Protein AF-J3LZP1-F1 (afdb_monomer_lite)

Secondary structure (DSSP, 8-state):
--HHHHHHHHHHHHHTTS---THHHHHHHHHHT-TTGGG-HHHHHHHHHHHHHHHHHHHHHTTTTTTTHHHHHHTTGGG--

Organism: Oryza brachyantha (NCBI:txid4533)

pLDDT: mean 78.36, std 16.96, range [44.22, 94.94]

Foldseek 3Di:
DDPLVVLLVVLVCCLVPVDVDCVVVVVLLCVQPPPVQVVDPVSNVVSVVSVVVSVVSNCVSVVVCPPCVVVVVVVVVPPPD

InterPro domains:
  IPR039762 Nonsense-mediated mRNA decay protein Nmd2/UPF2 [PTHR12839] (1-75)

Radius of gyration: 15.39 Å; chains: 1; bounding box: 26×44×30 Å

Structure (mmCIF, N/CA/C/O backbone):
data_AF-J3LZP1-F1
#
_entry.id   AF-J3LZP1-F1
#
loop_
_atom_site.group_PDB
_atom_site.id
_atom_site.type_symbol
_atom_site.label_atom_id
_atom_site.label_alt_id
_atom_site.label_comp_id
_atom_site.label_asym_id
_atom_site.label_entity_id
_atom_site.label_seq_id
_atom_site.pdbx_PDB_ins_code
_atom_site.Cartn_x
_atom_site.Cartn_y
_atom_site.Cartn_z
_atom_site.occupancy
_atom_site.B_iso_or_equiv
_atom_site.auth_seq_id
_atom_site.auth_comp_id
_atom_site.auth_asym_id
_atom_site.auth_atom_id
_atom_site.pdbx_PDB_model_num
ATOM 1 N N . MET A 1 1 ? 10.683 -4.877 9.906 1.00 57.34 1 MET A N 1
ATOM 2 C CA . MET A 1 1 ? 10.675 -3.588 9.171 1.00 57.34 1 MET A CA 1
ATOM 3 C C . MET A 1 1 ? 9.408 -2.809 9.513 1.00 57.34 1 MET A C 1
ATOM 5 O O . MET A 1 1 ? 8.414 -3.434 9.854 1.00 57.34 1 MET A O 1
ATOM 9 N N . ARG A 1 2 ? 9.417 -1.468 9.476 1.00 82.06 2 ARG A N 1
ATOM 10 C CA . ARG A 1 2 ? 8.196 -0.661 9.694 1.00 82.06 2 ARG A CA 1
ATOM 11 C C . ARG A 1 2 ? 7.309 -0.731 8.442 1.00 82.06 2 ARG A C 1
ATO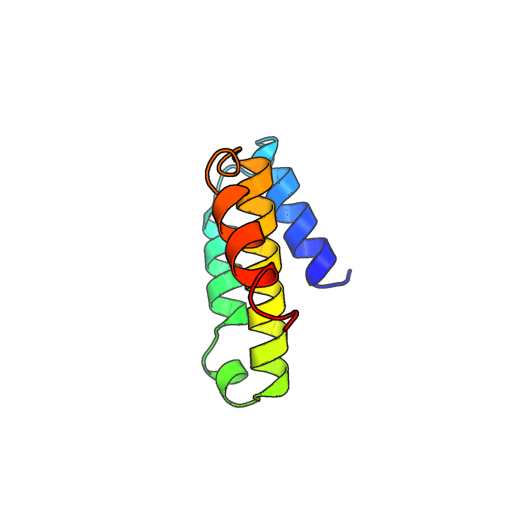M 13 O O . ARG A 1 2 ? 7.843 -0.551 7.354 1.00 82.06 2 ARG A O 1
ATOM 20 N N . LYS A 1 3 ? 5.982 -0.906 8.587 1.00 80.62 3 LYS A N 1
ATOM 21 C CA . LYS A 1 3 ? 5.007 -0.995 7.463 1.00 80.62 3 LYS A CA 1
ATOM 22 C C . LYS A 1 3 ? 5.251 0.062 6.377 1.00 80.62 3 LYS A C 1
ATOM 24 O O . LYS A 1 3 ? 5.298 -0.242 5.193 1.00 80.62 3 LYS A O 1
ATOM 29 N N . ARG A 1 4 ? 5.491 1.301 6.808 1.00 80.44 4 ARG A N 1
ATOM 30 C CA . ARG A 1 4 ? 5.748 2.467 5.952 1.00 80.44 4 ARG A CA 1
ATOM 31 C C . ARG A 1 4 ? 6.999 2.293 5.062 1.00 80.44 4 ARG A C 1
ATOM 33 O O . ARG A 1 4 ? 6.969 2.673 3.900 1.00 80.44 4 ARG A O 1
ATOM 40 N N . SER A 1 5 ? 8.064 1.671 5.576 1.00 83.19 5 SER A N 1
ATOM 41 C CA . SER A 1 5 ? 9.283 1.354 4.810 1.00 83.19 5 SER A CA 1
ATOM 42 C C . SER A 1 5 ? 9.063 0.212 3.816 1.00 83.19 5 SER A C 1
ATOM 44 O O . SER A 1 5 ? 9.611 0.249 2.723 1.00 83.19 5 SER A O 1
ATOM 46 N N . THR A 1 6 ? 8.243 -0.778 4.176 1.00 86.25 6 THR A N 1
ATOM 47 C CA . THR A 1 6 ? 7.905 -1.904 3.292 1.00 86.25 6 THR A CA 1
ATOM 48 C C . THR A 1 6 ? 7.103 -1.447 2.075 1.00 86.25 6 THR A C 1
ATOM 50 O O . THR A 1 6 ? 7.431 -1.830 0.959 1.00 86.25 6 THR A O 1
ATOM 53 N N . LEU A 1 7 ? 6.106 -0.578 2.271 1.00 86.31 7 LEU A N 1
ATOM 54 C CA . LEU A 1 7 ? 5.308 -0.014 1.175 1.00 86.31 7 LEU A CA 1
ATOM 55 C C . LEU A 1 7 ? 6.159 0.795 0.192 1.00 86.31 7 LEU A C 1
ATOM 57 O O . LEU A 1 7 ? 5.996 0.669 -1.018 1.00 86.31 7 LEU A O 1
ATOM 61 N N . LYS A 1 8 ? 7.100 1.586 0.717 1.00 85.69 8 LYS A N 1
ATOM 62 C CA . LYS A 1 8 ? 8.054 2.336 -0.103 1.00 85.69 8 LYS A CA 1
ATOM 63 C C . LYS A 1 8 ? 8.957 1.410 -0.928 1.00 85.69 8 LYS A C 1
ATOM 65 O O . LYS A 1 8 ? 9.112 1.618 -2.123 1.00 85.69 8 LYS A O 1
ATOM 70 N N . LEU A 1 9 ? 9.509 0.364 -0.316 1.00 87.50 9 LEU A N 1
ATOM 71 C CA . LEU A 1 9 ? 10.344 -0.591 -1.044 1.00 87.50 9 LEU A CA 1
ATOM 72 C C . LEU A 1 9 ? 9.556 -1.290 -2.163 1.00 87.50 9 LEU A C 1
ATOM 74 O O . LEU A 1 9 ? 10.065 -1.452 -3.264 1.00 87.50 9 LEU A O 1
ATOM 78 N N . LEU A 1 10 ? 8.305 -1.676 -1.905 1.00 87.56 10 LEU A N 1
ATOM 79 C CA . LEU A 1 10 ? 7.483 -2.380 -2.889 1.00 87.56 10 LEU A CA 1
ATOM 80 C C . LEU A 1 10 ? 7.228 -1.537 -4.150 1.00 87.56 10 LEU A C 1
ATOM 82 O O . LEU A 1 10 ? 7.290 -2.065 -5.257 1.00 87.56 10 LEU A O 1
ATOM 86 N N . ILE A 1 11 ? 6.978 -0.230 -3.997 1.00 86.81 11 ILE A N 1
ATOM 87 C CA . ILE A 1 11 ? 6.761 0.650 -5.153 1.00 86.81 11 ILE A CA 1
ATOM 88 C C . ILE A 1 11 ? 8.043 0.910 -5.938 1.00 86.81 11 ILE A C 1
ATOM 90 O O . ILE A 1 11 ? 8.006 0.942 -7.165 1.00 86.81 11 ILE A O 1
ATOM 94 N N . GLU A 1 12 ? 9.176 1.033 -5.242 1.00 87.31 12 GLU A N 1
ATOM 95 C CA . GLU A 1 12 ? 10.494 1.160 -5.865 1.00 87.31 12 GLU A CA 1
ATOM 96 C C . GLU A 1 12 ? 10.814 -0.081 -6.702 1.00 87.31 12 GLU A C 1
ATOM 98 O O . GLU A 1 12 ? 11.193 0.052 -7.862 1.00 87.31 12 GLU A O 1
ATOM 103 N N . LEU A 1 13 ? 10.588 -1.279 -6.148 1.00 88.31 13 LEU A N 1
ATOM 104 C CA . LEU A 1 13 ? 10.815 -2.551 -6.839 1.00 88.31 13 LEU A CA 1
ATOM 105 C C . LEU A 1 13 ? 9.906 -2.735 -8.060 1.00 88.31 13 LEU A C 1
ATOM 107 O O . LEU A 1 13 ? 10.362 -3.261 -9.074 1.00 88.31 13 LEU A O 1
ATOM 111 N N . TYR A 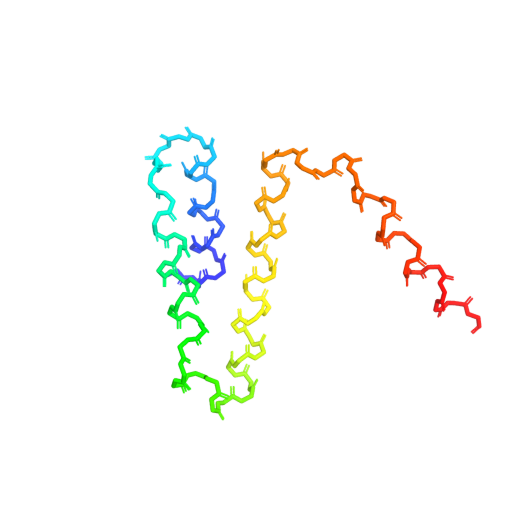1 14 ? 8.649 -2.292 -7.988 1.00 87.62 14 TYR A N 1
ATOM 112 C CA . TYR A 1 14 ? 7.749 -2.317 -9.141 1.00 87.62 14 TYR A CA 1
ATOM 113 C C . TYR A 1 14 ? 8.178 -1.334 -10.228 1.00 87.62 14 TYR A C 1
ATOM 115 O O . TYR A 1 14 ? 8.222 -1.676 -11.405 1.00 87.62 14 TYR A O 1
ATOM 123 N N . PHE A 1 15 ? 8.566 -0.120 -9.835 1.00 85.19 15 PHE A N 1
ATOM 124 C CA . PHE A 1 15 ? 9.007 0.902 -10.777 1.00 85.19 15 PHE A CA 1
ATOM 125 C C . PHE A 1 15 ? 10.264 0.490 -11.559 1.00 85.19 15 PHE A C 1
ATOM 127 O O . PHE A 1 15 ? 10.348 0.752 -12.756 1.00 85.19 15 PHE A O 1
ATOM 134 N N . VAL A 1 16 ? 11.226 -0.182 -10.914 1.00 88.00 16 VAL A N 1
ATOM 135 C CA . VAL A 1 16 ? 12.431 -0.698 -11.595 1.00 88.00 16 VAL A CA 1
ATOM 136 C C . VAL A 1 16 ? 12.199 -2.025 -12.334 1.00 88.00 16 VAL A C 1
ATOM 138 O O . VAL A 1 16 ? 13.148 -2.580 -12.882 1.00 88.00 16 VAL A O 1
ATOM 141 N N . GLY A 1 17 ? 10.966 -2.546 -12.342 1.00 86.75 17 GLY A N 1
ATOM 142 C CA . GLY A 1 17 ? 10.594 -3.777 -13.044 1.00 86.75 17 GLY A CA 1
ATOM 143 C C . GLY A 1 17 ? 11.042 -5.074 -12.364 1.00 86.75 17 GLY A C 1
ATOM 144 O O . GLY A 1 17 ? 11.010 -6.123 -12.991 1.00 86.75 17 GLY A O 1
ATOM 145 N N . ILE A 1 18 ? 11.465 -5.036 -11.093 1.00 89.56 18 ILE A N 1
ATOM 146 C CA . ILE A 1 18 ? 11.772 -6.258 -10.322 1.00 89.56 18 ILE A CA 1
ATOM 147 C C . ILE A 1 18 ? 10.478 -6.967 -9.910 1.00 89.56 18 ILE A C 1
ATOM 149 O O . ILE A 1 18 ? 10.413 -8.194 -9.884 1.00 89.56 18 ILE A O 1
ATOM 153 N N . VAL A 1 19 ? 9.452 -6.189 -9.563 1.00 87.50 19 VAL A N 1
ATOM 154 C CA . VAL A 1 19 ? 8.091 -6.685 -9.355 1.00 87.50 19 VAL A CA 1
ATOM 155 C C . VAL A 1 19 ? 7.270 -6.278 -10.569 1.00 87.50 19 VAL A C 1
ATOM 157 O O . VAL A 1 19 ? 7.099 -5.095 -10.823 1.00 87.50 19 VAL A O 1
ATOM 160 N N . GLU A 1 20 ? 6.755 -7.245 -11.315 1.00 85.06 20 GLU A N 1
ATOM 161 C CA . GLU A 1 20 ? 5.936 -6.969 -12.506 1.00 85.06 20 GLU A CA 1
ATOM 162 C C . GLU A 1 20 ? 4.434 -7.056 -12.208 1.00 85.06 20 GLU A C 1
ATOM 164 O O . GLU A 1 20 ? 3.618 -6.403 -12.858 1.00 85.06 20 GLU A O 1
ATOM 169 N N . ASP A 1 21 ? 4.055 -7.836 -11.194 1.00 85.38 21 ASP A N 1
ATOM 170 C CA . ASP A 1 21 ? 2.661 -8.041 -10.830 1.00 85.38 21 ASP A CA 1
ATOM 171 C C . ASP A 1 21 ? 2.187 -7.008 -9.799 1.00 85.38 21 ASP A C 1
ATOM 173 O O . ASP A 1 21 ? 2.618 -6.976 -8.643 1.00 85.38 21 ASP A O 1
ATOM 177 N N . SER A 1 22 ? 1.241 -6.174 -10.226 1.00 83.50 22 SER A N 1
ATOM 178 C CA . SER A 1 22 ? 0.603 -5.160 -9.384 1.00 83.50 22 SER A CA 1
ATOM 179 C C . SER A 1 22 ? -0.403 -5.731 -8.372 1.00 83.50 22 SER A C 1
ATOM 181 O O . SER A 1 22 ? -0.849 -5.001 -7.482 1.00 83.50 22 SER A O 1
ATOM 183 N N . SER A 1 23 ? -0.743 -7.026 -8.451 1.00 89.69 23 SER A N 1
ATOM 184 C CA . SER A 1 23 ? -1.685 -7.699 -7.541 1.00 89.69 23 SER A CA 1
ATOM 185 C C . SER A 1 23 ? -1.302 -7.535 -6.067 1.00 89.69 23 SER A C 1
ATOM 187 O O . SER A 1 23 ? -2.165 -7.288 -5.222 1.00 89.69 23 SER A O 1
ATOM 189 N N . SER A 1 24 ? 0.001 -7.534 -5.771 1.00 86.31 24 SER A N 1
ATOM 190 C CA . SER A 1 24 ? 0.534 -7.346 -4.418 1.00 86.31 24 SER A CA 1
ATOM 191 C C . SER A 1 24 ? 0.132 -5.996 -3.806 1.00 86.31 24 SER A C 1
ATOM 193 O O . SER A 1 24 ? -0.084 -5.900 -2.598 1.00 86.31 24 SER A O 1
ATOM 195 N N . PHE A 1 25 ? -0.029 -4.944 -4.619 1.00 87.19 25 PHE A N 1
ATOM 196 C CA . PHE A 1 25 ? -0.538 -3.653 -4.146 1.00 87.19 25 PHE A CA 1
ATOM 197 C C . PHE A 1 25 ? -2.014 -3.723 -3.778 1.00 87.19 25 PHE A C 1
ATOM 199 O O . PHE A 1 25 ? -2.425 -3.162 -2.761 1.00 87.19 25 PHE A O 1
ATOM 206 N N . MET A 1 26 ? -2.807 -4.426 -4.587 1.00 89.44 26 MET A N 1
ATOM 207 C CA . MET A 1 26 ? -4.233 -4.608 -4.331 1.00 89.44 26 MET A CA 1
ATOM 208 C C . MET A 1 26 ? -4.467 -5.388 -3.042 1.00 89.44 26 MET A C 1
ATOM 210 O O . MET A 1 26 ? -5.356 -5.034 -2.270 1.00 89.44 26 MET A O 1
ATOM 214 N N . ASP A 1 27 ? -3.655 -6.405 -2.776 1.00 91.38 27 ASP A N 1
ATOM 215 C CA . ASP A 1 27 ? -3.775 -7.195 -1.553 1.00 91.38 27 ASP A CA 1
ATOM 216 C C . ASP A 1 27 ? -3.406 -6.383 -0.310 1.00 91.38 27 ASP A C 1
ATOM 218 O O . ASP A 1 27 ? -4.124 -6.436 0.683 1.00 91.38 27 ASP A O 1
ATOM 222 N N . ILE A 1 28 ? -2.402 -5.508 -0.394 1.00 89.38 28 ILE A N 1
ATOM 223 C CA . ILE A 1 28 ? -2.087 -4.543 0.670 1.00 89.38 28 ILE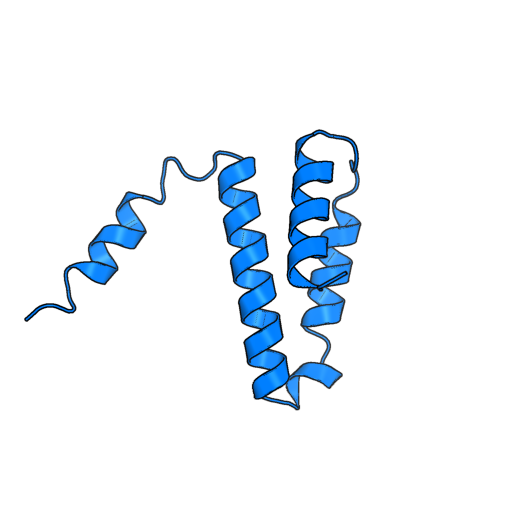 A CA 1
ATOM 224 C C . ILE A 1 28 ? -3.236 -3.566 0.924 1.00 89.38 28 ILE A C 1
ATOM 226 O O . ILE A 1 28 ? -3.537 -3.260 2.080 1.00 89.38 28 ILE A O 1
ATOM 230 N N . VAL A 1 29 ? -3.864 -3.037 -0.133 1.00 91.12 29 VAL A N 1
ATOM 231 C CA . VAL A 1 29 ? -5.014 -2.133 0.012 1.00 91.12 29 VAL A CA 1
ATOM 232 C C . VAL A 1 29 ? -6.147 -2.859 0.726 1.00 91.12 29 VAL A C 1
ATOM 234 O O . VAL A 1 29 ? -6.686 -2.317 1.691 1.00 91.12 29 VAL A O 1
ATOM 237 N N . LYS A 1 30 ? -6.477 -4.085 0.305 1.00 93.56 30 LYS A N 1
ATOM 238 C CA . LYS A 1 30 ? -7.512 -4.907 0.948 1.00 93.56 30 LYS A CA 1
ATOM 239 C C . LYS A 1 30 ? -7.188 -5.170 2.416 1.00 93.56 30 LYS A C 1
ATOM 241 O O . LYS A 1 30 ? -8.053 -4.947 3.253 1.00 93.56 30 LYS A O 1
ATOM 246 N N . ASP A 1 31 ? -5.953 -5.556 2.728 1.00 92.69 31 ASP A N 1
ATOM 247 C CA . ASP A 1 31 ? -5.512 -5.810 4.103 1.00 92.69 31 ASP A CA 1
ATOM 248 C C . ASP A 1 31 ? -5.667 -4.556 4.968 1.00 92.69 31 ASP A C 1
ATOM 250 O O . ASP A 1 31 ? -6.304 -4.578 6.014 1.00 92.69 31 ASP A O 1
ATOM 254 N N . LEU A 1 32 ? -5.151 -3.408 4.514 1.00 92.12 32 LEU A N 1
ATOM 255 C CA . LEU A 1 32 ? -5.191 -2.160 5.284 1.00 92.12 32 LEU A CA 1
ATOM 256 C C . LEU A 1 32 ? -6.603 -1.565 5.414 1.00 92.12 32 LEU A C 1
ATOM 258 O O . LEU A 1 32 ? -6.842 -0.783 6.341 1.00 92.12 32 LEU A O 1
ATOM 262 N N . THR A 1 33 ? -7.521 -1.927 4.516 1.00 92.62 33 THR A N 1
ATOM 263 C CA . THR A 1 33 ? -8.925 -1.477 4.504 1.00 92.62 33 THR A CA 1
ATOM 264 C C . THR A 1 33 ? -9.915 -2.550 4.960 1.00 92.62 33 THR A C 1
ATOM 266 O O . THR A 1 33 ? -11.126 -2.338 4.873 1.00 92.62 33 THR A O 1
ATOM 269 N N . ALA A 1 34 ? -9.428 -3.678 5.485 1.00 94.69 34 ALA A N 1
ATO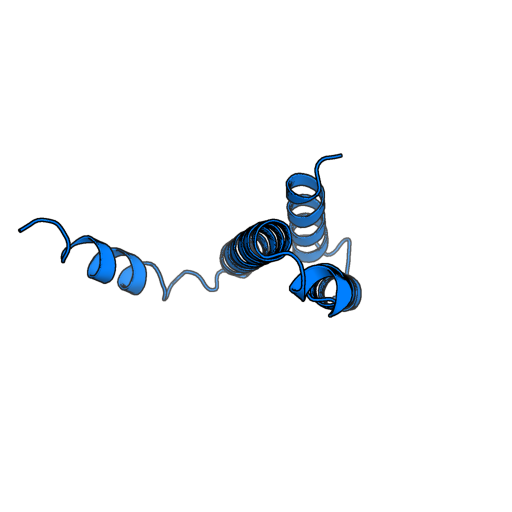M 270 C CA . ALA A 1 34 ? -10.271 -4.771 5.940 1.00 94.69 34 ALA A CA 1
ATOM 271 C C . ALA A 1 34 ? -11.281 -4.299 7.000 1.00 94.69 34 ALA A C 1
ATOM 273 O O . ALA A 1 34 ? -10.963 -3.497 7.883 1.00 94.69 34 ALA A O 1
ATOM 274 N N . LEU A 1 35 ? -12.509 -4.828 6.933 1.00 90.81 35 LEU A N 1
ATOM 275 C CA . LEU A 1 35 ? -13.642 -4.397 7.765 1.00 90.81 35 LEU A CA 1
ATOM 276 C C . LEU A 1 35 ? -13.343 -4.480 9.275 1.00 90.81 35 LEU A C 1
ATOM 278 O O . LEU A 1 35 ? -13.856 -3.696 10.072 1.00 90.81 35 LEU A O 1
ATOM 282 N N . GLU A 1 36 ? -12.492 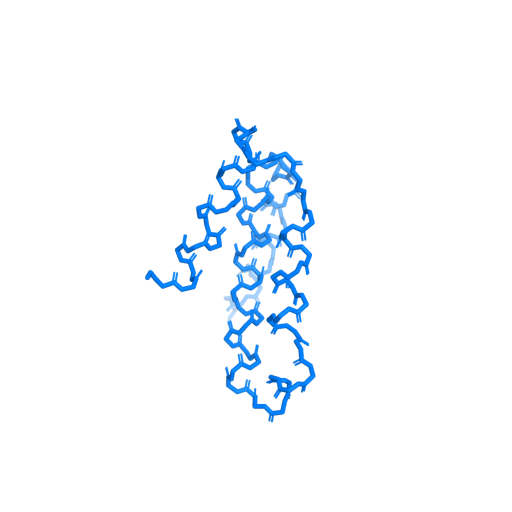-5.426 9.668 1.00 91.69 36 GLU A N 1
ATOM 283 C CA . GLU A 1 36 ? -11.985 -5.595 11.030 1.00 91.69 36 GLU A CA 1
ATOM 284 C C . GLU A 1 36 ? -11.189 -4.388 11.543 1.00 91.69 36 GLU A C 1
ATOM 286 O O . GLU A 1 36 ? -11.309 -4.031 12.715 1.00 91.69 36 GLU A O 1
ATOM 291 N N . HIS A 1 37 ? -10.434 -3.714 10.676 1.00 89.69 37 HIS A N 1
ATOM 292 C CA . HIS A 1 37 ? -9.644 -2.537 11.029 1.00 89.69 37 HIS A CA 1
ATOM 293 C C . HIS A 1 37 ? -10.484 -1.260 11.070 1.00 89.69 37 HIS A C 1
ATOM 295 O O . HIS A 1 37 ? -10.150 -0.343 11.820 1.00 89.69 37 HIS A O 1
ATOM 301 N N . LEU A 1 38 ? -11.601 -1.221 10.332 1.00 87.12 38 LEU A N 1
ATOM 302 C CA . LEU A 1 38 ? -12.495 -0.057 10.252 1.00 87.12 38 LEU A CA 1
ATOM 303 C C . LEU A 1 38 ? -13.245 0.239 11.561 1.00 87.12 38 LEU A C 1
ATOM 305 O O . LEU A 1 38 ? -13.805 1.321 11.728 1.00 87.12 38 LEU A O 1
ATOM 309 N N . LYS A 1 39 ? -13.251 -0.709 12.505 1.00 90.62 39 LYS A N 1
ATOM 310 C CA . LYS A 1 39 ? -13.875 -0.545 13.827 1.00 90.62 39 LYS A CA 1
ATOM 311 C C . LYS A 1 39 ? -13.025 0.294 14.786 1.00 90.62 39 LYS A C 1
ATOM 313 O O . LYS A 1 39 ? -13.571 0.904 15.701 1.00 90.62 39 LYS A O 1
ATOM 318 N N . ASP A 1 40 ? -11.708 0.345 14.579 1.00 94.94 40 ASP A N 1
ATOM 319 C CA . ASP A 1 40 ? -10.791 1.181 15.357 1.00 94.94 40 ASP A CA 1
ATOM 320 C C . ASP A 1 40 ? -10.451 2.444 14.560 1.00 94.94 40 ASP A C 1
ATOM 322 O O . ASP A 1 40 ? -9.729 2.413 13.560 1.00 94.94 40 ASP A O 1
ATOM 326 N N . ARG A 1 41 ? -10.947 3.589 15.038 1.00 93.25 41 ARG A N 1
ATOM 327 C CA . ARG A 1 41 ? -10.739 4.895 14.403 1.00 93.25 41 ARG A CA 1
ATOM 328 C C . ARG A 1 41 ? -9.258 5.258 14.260 1.00 93.25 41 ARG A C 1
ATOM 330 O O . ARG A 1 41 ? -8.867 5.811 13.232 1.00 93.25 41 ARG A O 1
ATOM 337 N N . LYS A 1 42 ? -8.430 4.977 15.270 1.00 93.56 42 LYS A N 1
ATOM 338 C CA . LYS A 1 42 ? -7.006 5.344 15.271 1.00 93.56 42 LYS A CA 1
ATOM 339 C C . LYS A 1 42 ? -6.221 4.463 14.305 1.00 93.56 42 LYS A C 1
ATOM 341 O O . LYS A 1 42 ? -5.382 4.968 13.551 1.00 93.56 42 LYS A O 1
ATOM 346 N N . LEU A 1 43 ? -6.510 3.162 14.301 1.00 93.19 43 LEU A N 1
ATOM 347 C CA . LEU A 1 43 ? -5.930 2.226 13.341 1.00 93.19 43 LEU A CA 1
ATOM 348 C C . LEU A 1 43 ? -6.343 2.587 11.910 1.00 93.19 43 LEU A C 1
ATOM 350 O O . LEU A 1 43 ? -5.481 2.701 11.042 1.00 93.19 43 LEU A O 1
ATOM 354 N N . THR A 1 44 ? -7.629 2.869 11.693 1.00 94.62 44 THR A N 1
ATOM 355 C CA . THR A 1 44 ? -8.173 3.306 10.399 1.00 94.62 44 THR A CA 1
ATOM 356 C C . THR A 1 44 ? -7.453 4.548 9.886 1.00 94.62 44 THR A C 1
ATOM 358 O O . THR A 1 44 ? -6.931 4.544 8.775 1.00 94.62 44 THR A O 1
ATOM 361 N N . GLN A 1 45 ? -7.339 5.599 10.705 1.00 92.88 45 GLN A N 1
ATOM 362 C CA . GLN A 1 45 ? -6.638 6.827 10.320 1.00 92.88 45 GLN A CA 1
ATOM 363 C C . GLN A 1 45 ? -5.166 6.562 9.970 1.00 92.88 45 GLN A C 1
ATOM 365 O O . GLN A 1 45 ? -4.638 7.114 9.003 1.00 92.88 45 GLN A O 1
ATOM 370 N N . THR A 1 46 ? -4.503 5.685 10.728 1.00 94.12 46 THR A N 1
ATOM 371 C CA . THR A 1 46 ? -3.113 5.294 10.461 1.00 94.12 46 THR A CA 1
ATOM 372 C C . THR A 1 46 ? -2.987 4.554 9.128 1.00 94.12 46 THR A C 1
ATOM 374 O O . THR A 1 46 ? -2.097 4.872 8.339 1.00 94.12 46 THR A O 1
ATOM 377 N N . ASN A 1 47 ? -3.881 3.604 8.848 1.00 94.44 47 ASN A N 1
ATOM 378 C CA . ASN A 1 47 ? -3.899 2.838 7.603 1.00 94.44 47 ASN A CA 1
ATOM 379 C C . ASN A 1 47 ? -4.195 3.734 6.391 1.00 94.44 47 ASN A C 1
ATOM 381 O O . ASN A 1 47 ? -3.482 3.659 5.392 1.00 94.44 47 ASN A O 1
ATOM 385 N N . LEU A 1 48 ? -5.162 4.650 6.498 1.00 92.62 48 LEU A N 1
ATOM 386 C CA . LEU A 1 48 ? -5.460 5.626 5.444 1.00 92.62 48 LEU A CA 1
ATOM 387 C C . LEU A 1 48 ? -4.279 6.575 5.187 1.00 92.62 48 LEU A C 1
ATOM 389 O O . LEU A 1 48 ? -3.954 6.853 4.035 1.00 92.62 48 LEU A O 1
ATOM 393 N N . SER A 1 49 ? -3.576 7.018 6.237 1.00 92.12 49 SER A N 1
ATOM 394 C CA . SER A 1 49 ? -2.343 7.808 6.092 1.00 92.12 49 SER A CA 1
ATOM 395 C C . SER A 1 49 ? -1.238 7.030 5.364 1.00 92.12 49 SER A C 1
ATOM 397 O O . SER A 1 49 ? -0.527 7.599 4.534 1.00 92.12 49 SER A O 1
ATOM 399 N N . LEU A 1 50 ? -1.093 5.728 5.643 1.00 91.62 50 LEU A N 1
ATOM 400 C CA . LEU A 1 50 ? -0.143 4.863 4.939 1.00 91.62 50 LEU A CA 1
ATOM 401 C C . LEU A 1 50 ? -0.496 4.729 3.454 1.00 91.62 50 LEU A C 1
ATOM 403 O O . LEU A 1 50 ? 0.388 4.888 2.616 1.00 91.62 50 LEU A O 1
ATOM 407 N N . LEU A 1 51 ? -1.771 4.496 3.136 1.00 91.69 51 LEU A N 1
ATOM 408 C CA . LEU A 1 51 ? -2.258 4.368 1.761 1.00 91.69 51 LEU A CA 1
ATOM 409 C C . LEU A 1 51 ? -2.107 5.668 0.965 1.00 91.69 51 LEU A C 1
ATOM 411 O O . LEU A 1 51 ? -1.619 5.638 -0.160 1.00 91.69 51 LEU A O 1
ATOM 415 N N . SER A 1 52 ? -2.443 6.814 1.564 1.00 88.81 52 SER A N 1
ATOM 416 C CA . SER A 1 52 ? -2.249 8.133 0.948 1.00 88.81 52 SER A CA 1
ATOM 417 C C . SER A 1 52 ? -0.771 8.392 0.625 1.00 88.81 52 SER A C 1
ATOM 419 O O . SER A 1 52 ? -0.423 8.754 -0.499 1.00 88.81 52 SER A O 1
ATOM 421 N N . SER A 1 53 ? 0.125 8.111 1.578 1.00 87.00 53 SER A N 1
ATOM 422 C CA . SER A 1 53 ? 1.569 8.251 1.368 1.00 87.00 53 SER A CA 1
ATOM 423 C C . SER A 1 53 ? 2.098 7.298 0.292 1.00 87.00 53 SER A C 1
ATOM 425 O O . SER A 1 53 ? 2.969 7.685 -0.487 1.00 87.00 53 SER A O 1
ATOM 427 N N . PHE A 1 54 ? 1.579 6.071 0.237 1.00 86.62 54 PHE A N 1
ATOM 428 C CA . PHE A 1 54 ? 1.930 5.079 -0.775 1.00 86.62 54 PHE A CA 1
ATOM 429 C C . PHE A 1 54 ? 1.480 5.509 -2.184 1.00 86.62 54 PHE A C 1
ATOM 431 O O . PHE A 1 54 ? 2.289 5.509 -3.110 1.00 86.62 54 PHE A O 1
ATOM 438 N N . ALA A 1 55 ? 0.238 5.979 -2.338 1.00 85.31 55 ALA A N 1
ATOM 439 C CA . ALA A 1 55 ? -0.286 6.483 -3.609 1.00 85.31 55 ALA A CA 1
ATOM 440 C C . ALA A 1 55 ? 0.480 7.718 -4.114 1.00 85.31 55 ALA A C 1
ATOM 442 O O . ALA A 1 55 ? 0.802 7.809 -5.298 1.00 85.31 55 ALA A O 1
ATOM 443 N N . CYS A 1 56 ? 0.823 8.647 -3.214 1.00 82.56 56 CYS A N 1
ATOM 444 C CA . CYS A 1 56 ? 1.610 9.833 -3.555 1.00 82.56 56 CYS A CA 1
ATOM 445 C C . CYS A 1 56 ? 2.998 9.458 -4.098 1.00 82.56 56 CYS A C 1
ATOM 447 O O . CYS A 1 56 ? 3.401 9.951 -5.149 1.00 82.56 56 CYS A O 1
ATOM 449 N N . GLN A 1 57 ? 3.691 8.512 -3.453 1.00 82.12 57 GLN A N 1
ATOM 450 C CA . GLN A 1 57 ? 4.970 7.994 -3.953 1.00 82.12 57 GLN A CA 1
ATOM 451 C C . GLN A 1 57 ? 4.825 7.378 -5.349 1.00 82.12 57 GLN A C 1
ATOM 453 O O . GLN A 1 57 ? 5.654 7.637 -6.216 1.00 82.12 57 GLN A O 1
ATOM 458 N N . GLY A 1 58 ? 3.742 6.641 -5.601 1.00 77.62 58 GLY A N 1
ATOM 459 C CA . GLY A 1 58 ? 3.463 6.077 -6.922 1.00 77.62 58 GLY A CA 1
ATOM 460 C C . GLY A 1 58 ? 3.322 7.129 -8.009 1.00 77.62 58 GLY A C 1
ATOM 461 O O . GLY A 1 58 ? 3.893 6.969 -9.082 1.00 77.62 58 GLY A O 1
ATOM 462 N N . LYS A 1 59 ? 2.638 8.243 -7.722 1.00 74.88 59 LYS A N 1
ATOM 463 C CA . LYS A 1 59 ? 2.513 9.362 -8.669 1.00 74.88 59 LYS A CA 1
ATOM 464 C C . LYS A 1 59 ? 3.870 9.975 -9.030 1.00 74.88 59 LYS A C 1
ATOM 466 O O . LYS A 1 59 ? 4.080 10.286 -10.200 1.00 74.88 59 LYS A O 1
ATOM 471 N N . ILE A 1 60 ? 4.776 10.109 -8.055 1.00 73.81 60 ILE A N 1
ATOM 472 C CA . ILE A 1 60 ? 6.147 10.607 -8.270 1.00 73.81 60 ILE A CA 1
ATOM 473 C C . ILE A 1 60 ? 6.915 9.652 -9.192 1.00 73.81 60 ILE A C 1
ATOM 475 O O . ILE A 1 60 ? 7.476 10.079 -10.200 1.00 73.81 60 ILE A O 1
ATOM 479 N N . PHE A 1 61 ? 6.903 8.350 -8.884 1.00 69.62 61 PHE A N 1
ATOM 480 C CA . PHE A 1 61 ? 7.607 7.345 -9.685 1.00 69.62 61 PHE A CA 1
ATOM 481 C C . PHE A 1 61 ? 7.048 7.243 -11.108 1.00 69.62 61 PHE A C 1
ATOM 483 O O . PHE A 1 61 ? 7.808 7.224 -12.069 1.00 69.62 61 PHE A O 1
ATOM 490 N N . LEU A 1 62 ? 5.726 7.284 -11.272 1.00 68.31 62 LEU A N 1
ATOM 491 C CA . LEU A 1 62 ? 5.069 7.205 -12.579 1.00 68.31 62 LEU A CA 1
ATOM 492 C C . LEU A 1 62 ? 5.125 8.516 -13.387 1.00 68.31 62 LEU A C 1
ATOM 494 O O . LEU A 1 62 ? 4.497 8.594 -14.439 1.00 68.31 62 LEU A O 1
ATOM 498 N N . ARG A 1 63 ? 5.847 9.547 -12.913 1.00 67.81 63 ARG A N 1
ATOM 499 C CA . ARG A 1 63 ? 5.910 10.894 -13.521 1.00 67.81 63 ARG A CA 1
ATOM 500 C C . ARG A 1 63 ? 4.535 11.530 -13.767 1.00 67.81 63 ARG A C 1
ATOM 502 O O . ARG A 1 63 ? 4.412 12.474 -14.535 1.00 67.81 63 ARG A O 1
ATOM 509 N N . LEU A 1 64 ? 3.503 11.095 -13.042 1.00 59.88 64 LEU A N 1
ATOM 510 C CA . LEU A 1 64 ? 2.144 11.656 -13.102 1.00 59.88 64 LEU A CA 1
ATOM 511 C C . LEU A 1 64 ? 2.051 13.038 -12.425 1.00 59.88 64 LEU A C 1
ATOM 513 O O . LEU A 1 64 ? 0.959 13.554 -12.187 1.00 59.88 64 LEU A O 1
ATOM 517 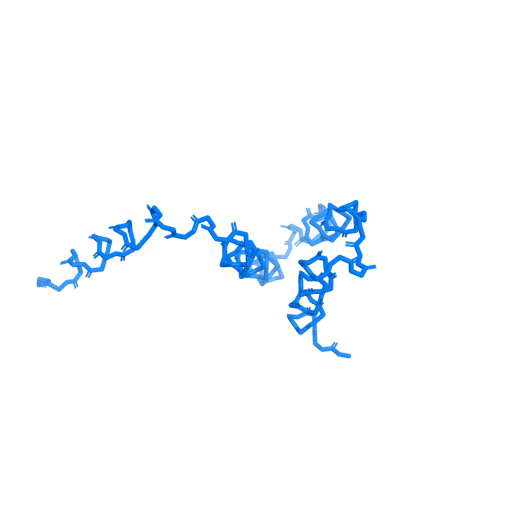N N . GLN A 1 65 ? 3.194 13.600 -12.031 1.00 54.72 65 GLN A N 1
ATOM 518 C CA . GLN A 1 65 ? 3.315 14.777 -11.186 1.00 54.72 65 GLN A CA 1
ATOM 519 C C . GLN A 1 65 ? 3.356 16.094 -11.973 1.00 54.72 65 GLN A C 1
ATOM 521 O O . GLN A 1 65 ? 3.131 17.135 -11.362 1.00 54.72 65 GLN A O 1
ATOM 526 N N . GLU A 1 66 ? 3.546 16.062 -13.300 1.00 54.75 66 GLU A N 1
ATOM 527 C CA . GLU A 1 66 ? 3.561 17.278 -14.138 1.00 54.75 66 GLU A CA 1
ATOM 528 C C . GLU A 1 66 ? 2.272 18.114 -14.005 1.00 54.75 66 GLU A C 1
ATOM 530 O O . GLU A 1 66 ? 2.304 19.317 -14.222 1.00 54.75 66 GLU A O 1
ATOM 535 N N . HIS A 1 67 ? 1.160 17.513 -13.561 1.00 52.06 67 HIS A N 1
ATOM 536 C CA . HIS A 1 67 ? -0.146 18.173 -13.461 1.00 52.06 67 HIS A CA 1
ATOM 537 C C . HIS A 1 67 ? -0.632 18.523 -12.044 1.00 52.06 67 HIS A C 1
ATOM 539 O O . HIS A 1 67 ? -1.727 19.062 -11.914 1.00 52.06 67 HIS A O 1
ATOM 545 N N . MET A 1 68 ? 0.099 18.192 -10.968 1.00 46.66 68 MET A N 1
ATOM 546 C CA . MET A 1 68 ? -0.421 18.392 -9.596 1.00 46.66 68 MET A CA 1
ATOM 547 C C . MET A 1 68 ? 0.361 19.383 -8.733 1.00 46.66 68 MET A C 1
ATOM 549 O O . MET A 1 68 ? -0.031 19.640 -7.597 1.00 46.66 68 MET A O 1
ATOM 553 N N . GLN A 1 69 ? 1.444 19.959 -9.250 1.00 48.19 69 GLN A N 1
ATOM 554 C CA . GLN A 1 69 ? 2.132 21.037 -8.541 1.00 48.19 69 GLN A CA 1
ATOM 555 C C . GLN A 1 69 ? 1.250 22.297 -8.449 1.00 48.19 69 GLN A C 1
ATOM 557 O O . GLN A 1 69 ? 1.320 23.007 -7.458 1.00 48.19 69 GLN A O 1
ATOM 562 N N . GLU A 1 70 ? 0.324 22.484 -9.396 1.00 47.56 70 GLU A N 1
ATOM 563 C CA . GLU A 1 70 ? -0.659 23.579 -9.381 1.00 47.56 70 GLU A CA 1
ATOM 564 C C . GLU A 1 70 ? -1.777 23.388 -8.337 1.00 47.56 70 GLU A C 1
ATOM 566 O O . GLU A 1 70 ? -2.281 24.360 -7.793 1.00 47.56 70 GLU A O 1
ATOM 571 N N . VAL A 1 71 ? -2.151 22.148 -7.995 1.00 50.78 71 VAL A N 1
ATOM 572 C CA . VAL A 1 71 ? -3.311 21.891 -7.111 1.00 50.78 71 VAL A CA 1
ATOM 573 C C . VAL A 1 71 ? -2.948 21.984 -5.625 1.00 50.78 71 VAL A C 1
ATOM 575 O O . VAL A 1 71 ? -3.806 22.263 -4.798 1.00 50.78 71 VAL A O 1
ATOM 578 N N . TYR A 1 72 ? -1.682 21.762 -5.257 1.00 49.50 72 TYR A N 1
ATOM 579 C CA . TYR A 1 72 ? -1.253 21.863 -3.856 1.00 49.50 72 TYR A CA 1
ATOM 580 C C . TYR A 1 72 ? -0.877 23.285 -3.417 1.00 49.50 72 TYR A C 1
ATOM 582 O O . TYR A 1 72 ? -0.918 23.546 -2.214 1.00 49.50 72 TYR A O 1
ATOM 590 N N . ASP A 1 73 ? -0.541 24.187 -4.346 1.00 44.97 73 ASP A N 1
ATOM 591 C CA . ASP A 1 73 ? -0.250 25.590 -4.015 1.00 44.97 73 ASP A CA 1
ATOM 592 C C . ASP A 1 73 ? -1.537 26.400 -3.766 1.00 44.97 73 ASP A C 1
ATOM 594 O O . ASP A 1 73 ? -1.579 27.196 -2.829 1.00 44.97 73 ASP A O 1
ATOM 598 N N . GLU A 1 74 ? -2.630 26.169 -4.506 1.00 44.22 74 GLU A N 1
ATOM 599 C CA . GLU A 1 74 ? -3.869 26.954 -4.317 1.00 44.22 74 GLU A CA 1
ATOM 600 C C . GLU A 1 74 ? -4.577 26.699 -2.971 1.00 44.22 74 GLU A C 1
ATOM 602 O O . GLU A 1 74 ? -5.167 27.618 -2.393 1.00 44.22 74 GLU A O 1
ATOM 607 N N . ASP A 1 75 ? -4.468 25.489 -2.416 1.00 48.22 75 ASP A N 1
ATOM 608 C CA . ASP A 1 75 ? -5.070 25.147 -1.120 1.00 48.22 75 ASP A CA 1
ATOM 609 C C . ASP A 1 75 ? -4.262 25.672 0.088 1.00 48.22 75 ASP A C 1
ATOM 611 O O . ASP A 1 75 ? -4.789 25.726 1.201 1.00 48.22 75 ASP A O 1
ATOM 615 N N . GLN A 1 76 ? -2.996 26.079 -0.097 1.00 46.16 76 GLN A N 1
ATOM 616 C CA . GLN A 1 76 ? -2.173 26.671 0.973 1.00 46.16 76 GLN A CA 1
ATOM 617 C C . GLN A 1 76 ? -2.234 28.203 1.013 1.00 46.16 76 GLN A C 1
ATOM 619 O O . GLN A 1 76 ? -2.020 28.784 2.075 1.00 46.16 76 GLN A O 1
ATOM 624 N N . ILE A 1 77 ? -2.591 28.868 -0.089 1.00 50.84 77 ILE A N 1
ATOM 625 C CA . ILE A 1 77 ? -2.639 30.341 -0.155 1.00 50.84 77 ILE A CA 1
ATOM 626 C C . ILE A 1 77 ? -3.897 30.917 0.536 1.00 50.84 77 ILE A C 1
ATOM 628 O O . ILE A 1 77 ? -3.937 32.096 0.872 1.00 50.84 77 ILE A O 1
ATOM 632 N N . ASN A 1 78 ? -4.907 30.094 0.841 1.00 46.69 78 ASN A N 1
ATOM 633 C CA . ASN A 1 78 ? -6.172 30.547 1.443 1.00 46.69 78 ASN A CA 1
ATOM 634 C C . ASN A 1 78 ? -6.285 30.350 2.969 1.00 46.69 78 ASN A C 1
ATOM 636 O O . ASN A 1 78 ? -7.386 30.454 3.511 1.00 46.69 78 ASN A O 1
ATOM 640 N N . LEU A 1 79 ? -5.181 30.080 3.681 1.00 50.44 79 LEU A N 1
ATOM 641 C CA . LEU A 1 79 ? -5.184 29.991 5.155 1.00 50.44 79 LEU A CA 1
ATOM 642 C C . LEU A 1 79 ? -4.284 31.022 5.860 1.00 50.44 79 LEU A C 1
ATOM 644 O O . LEU A 1 79 ? -4.129 30.965 7.077 1.00 50.44 79 LEU A O 1
ATOM 648 N N . GLU A 1 80 ? -3.747 32.002 5.135 1.00 45.06 80 GLU A N 1
ATOM 649 C CA . GLU A 1 80 ? -3.108 33.182 5.727 1.00 45.06 80 GLU A CA 1
ATOM 650 C C . GLU A 1 80 ? -3.939 34.433 5.397 1.00 45.06 80 GLU A C 1
ATOM 652 O O . GLU A 1 80 ? -3.626 35.198 4.489 1.00 45.06 80 GLU A O 1
ATOM 657 N N . THR A 1 81 ? -5.047 34.616 6.124 1.00 44.56 81 THR A N 1
ATOM 658 C CA . THR A 1 81 ? -5.703 35.926 6.307 1.00 44.56 81 THR A CA 1
ATOM 659 C C . THR A 1 81 ? -5.744 36.270 7.785 1.00 44.56 81 THR A C 1
ATOM 661 O O . THR A 1 81 ? -6.033 35.351 8.586 1.00 44.56 81 THR A O 1
#

Sequence (81 aa):
MRKRSTLKLLIELYFVGIVEDSSSFMDIVKDLTALEHLKDRKLTQTNLSLLSSFACQGKIFLRLQEHMQEVYDEDQINLET